Protein AF-A0A835HLQ3-F1 (afdb_monomer)

Organism: NCBI:txid2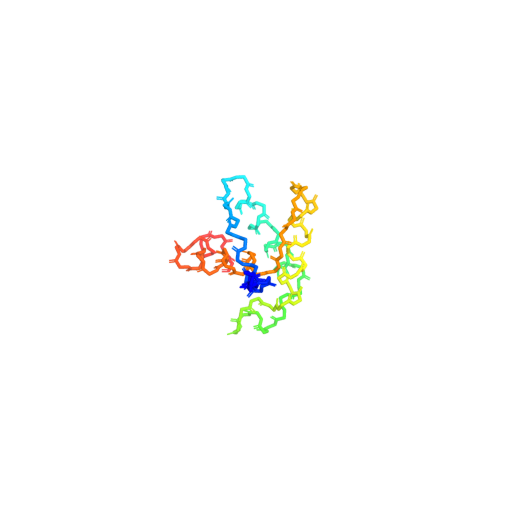61450

Mean predicted aligned error: 9.88 Å

Nearest PDB structures (foldseek):
  5no6-assembly2_I  TM=7.435E-01  e=2.700E-01  Homo sapiens
  2hzd-assembly1_A  TM=4.840E-01  e=2.399E-01  Homo sapiens

Radius of gyration: 15.48 Å; Cα contacts (8 Å, |Δi|>4): 58; chains: 1; bounding box: 44×28×43 Å

Secondary structure (DSSP, 8-state):
------------------TTHHHHHHHHHHHHHHTT---HHHHHH---HHHHHHHHHHHHHHHT----HHHHHHHHHHHHHTTHHHHTT-

Structure (mmCIF, N/CA/C/O backbone):
data_AF-A0A835HLQ3-F1
#
_entry.id   AF-A0A835HLQ3-F1
#
loop_
_atom_site.group_PDB
_atom_site.id
_atom_site.type_symbol
_atom_site.label_atom_id
_atom_site.label_alt_id
_atom_site.label_comp_id
_atom_site.label_asym_id
_atom_site.label_entity_id
_atom_site.label_seq_id
_atom_site.pdbx_PDB_ins_code
_atom_site.Cartn_x
_atom_site.Cartn_y
_atom_site.Cartn_z
_atom_site.occupancy
_atom_site.B_iso_or_equiv
_atom_site.auth_seq_id
_atom_site.auth_comp_id
_atom_site.auth_asym_id
_atom_site.auth_atom_id
_atom_site.pdbx_PDB_model_num
ATOM 1 N N . MET A 1 1 ? -29.525 -13.955 -36.132 1.00 51.31 1 MET A N 1
ATOM 2 C CA . MET A 1 1 ? -28.249 -14.611 -35.777 1.00 51.31 1 MET A CA 1
ATOM 3 C C . MET A 1 1 ? -27.114 -13.724 -36.254 1.00 51.31 1 MET A C 1
ATOM 5 O O . MET A 1 1 ? -26.978 -13.593 -37.458 1.00 51.31 1 MET A O 1
ATOM 9 N N . ALA A 1 2 ? -26.384 -13.077 -35.342 1.00 42.53 2 ALA A N 1
ATOM 10 C CA . ALA A 1 2 ? -24.988 -12.653 -35.520 1.00 42.53 2 ALA A CA 1
ATOM 11 C C . ALA A 1 2 ? -24.521 -11.921 -34.249 1.00 42.53 2 ALA A C 1
ATOM 13 O O . ALA A 1 2 ? -24.788 -10.742 -34.051 1.00 42.53 2 ALA A O 1
ATOM 14 N N . SER A 1 3 ? -23.853 -12.696 -33.395 1.00 43.50 3 SER A N 1
ATOM 15 C CA . SER A 1 3 ? -22.636 -12.317 -32.674 1.00 43.50 3 SER A CA 1
ATOM 16 C C . SER A 1 3 ? -22.691 -11.110 -31.732 1.00 43.50 3 SER A C 1
ATOM 18 O O . SER A 1 3 ? -22.254 -10.008 -32.055 1.00 43.50 3 SER A O 1
ATOM 20 N N . GLY A 1 4 ? -23.102 -11.386 -30.491 1.00 43.84 4 GLY A N 1
ATOM 21 C CA . GLY A 1 4 ? -22.691 -10.608 -29.326 1.00 43.84 4 GLY A CA 1
ATOM 22 C C . GLY A 1 4 ? -21.178 -10.716 -29.134 1.00 43.84 4 GLY A C 1
ATOM 23 O O . GLY A 1 4 ? -20.678 -11.689 -28.578 1.00 43.84 4 GLY A O 1
ATOM 24 N N . GLY A 1 5 ? -20.451 -9.714 -29.620 1.00 40.12 5 GLY A N 1
ATOM 25 C CA . GLY A 1 5 ? -19.037 -9.521 -29.327 1.00 40.12 5 GLY A CA 1
ATOM 26 C C . GLY A 1 5 ? -18.872 -8.896 -27.947 1.00 40.12 5 GLY A C 1
ATOM 27 O O . GLY A 1 5 ? -18.692 -7.686 -27.830 1.00 40.12 5 GLY A O 1
ATOM 28 N N . VAL A 1 6 ? -18.939 -9.709 -26.892 1.00 47.69 6 VAL A N 1
ATOM 29 C CA . VAL A 1 6 ? -18.412 -9.297 -25.589 1.00 47.69 6 VAL A CA 1
ATOM 30 C C . VAL A 1 6 ? -16.889 -9.331 -25.675 1.00 47.69 6 VAL A C 1
ATOM 32 O O . VAL A 1 6 ? -16.280 -10.393 -25.702 1.00 47.69 6 VAL A O 1
ATOM 35 N N . ASN A 1 7 ? -16.264 -8.158 -25.771 1.00 41.47 7 ASN A N 1
ATOM 36 C CA . ASN A 1 7 ? -14.825 -8.005 -25.571 1.00 41.47 7 ASN A CA 1
ATOM 37 C C . ASN A 1 7 ? -14.495 -8.299 -24.096 1.00 41.47 7 ASN A C 1
ATOM 39 O O . ASN A 1 7 ? -14.924 -7.522 -23.239 1.00 41.47 7 ASN A O 1
ATOM 43 N N . PRO A 1 8 ? -13.703 -9.329 -23.747 1.00 47.81 8 PRO A N 1
ATOM 44 C CA . PRO A 1 8 ? -13.229 -9.516 -22.386 1.00 47.81 8 PRO A CA 1
ATOM 45 C C . PRO A 1 8 ? -11.849 -8.862 -22.249 1.00 47.81 8 PRO A C 1
ATOM 47 O O . PRO A 1 8 ? -10.848 -9.544 -22.062 1.00 47.81 8 PRO A O 1
ATOM 50 N N . MET A 1 9 ? -11.752 -7.537 -22.401 1.00 50.03 9 MET A N 1
ATOM 51 C CA . MET A 1 9 ? -10.469 -6.855 -22.179 1.00 50.03 9 MET A CA 1
ATOM 52 C C . MET A 1 9 ? -10.626 -5.396 -21.755 1.00 50.03 9 MET A C 1
ATOM 54 O O . MET A 1 9 ? -10.366 -4.451 -22.488 1.00 50.03 9 MET A O 1
ATOM 58 N N . SER A 1 10 ? -11.075 -5.212 -20.519 1.00 43.19 10 SER A N 1
ATOM 59 C CA . SER A 1 10 ? -10.781 -4.023 -19.712 1.00 43.19 10 SER A CA 1
ATOM 60 C C . SER A 1 10 ? -11.100 -4.361 -18.260 1.00 43.19 10 SER A C 1
ATOM 62 O O . SER A 1 10 ? -12.163 -4.051 -17.733 1.00 43.19 10 SER A O 1
ATOM 64 N N . GLY A 1 11 ? -10.165 -5.067 -17.620 1.00 40.25 11 GLY A N 1
ATOM 65 C CA . GLY A 1 11 ? -10.207 -5.450 -16.208 1.00 40.25 11 GLY A CA 1
ATOM 66 C C . GLY A 1 11 ? -10.069 -4.262 -15.253 1.00 40.25 11 GLY A C 1
ATOM 67 O O . GLY A 1 11 ? -9.248 -4.299 -14.346 1.00 40.25 11 GLY A O 1
ATOM 68 N N . ASN A 1 12 ? -10.877 -3.217 -15.428 1.00 48.34 12 ASN A N 1
ATOM 69 C CA . ASN A 1 12 ? -11.133 -2.216 -14.400 1.00 48.34 12 ASN A CA 1
ATOM 70 C C . ASN A 1 12 ? -12.158 -2.795 -13.424 1.00 48.34 12 ASN A C 1
ATOM 72 O O . ASN A 1 12 ? -13.304 -2.349 -13.352 1.00 48.34 12 ASN A O 1
ATOM 76 N N . SER A 1 13 ? -11.748 -3.810 -12.666 1.00 52.06 13 SER A N 1
ATOM 77 C CA . SER A 1 13 ? -12.496 -4.172 -11.471 1.00 52.06 13 SER A CA 1
ATOM 78 C C . SER A 1 13 ? -12.332 -2.999 -10.506 1.00 52.06 13 SER A C 1
ATOM 80 O O . SER A 1 13 ? -11.264 -2.808 -9.923 1.00 52.06 13 SER A O 1
ATOM 82 N N . ARG A 1 14 ? -13.341 -2.118 -10.437 1.00 63.59 14 ARG A N 1
ATOM 83 C CA . ARG A 1 14 ? -13.377 -0.979 -9.512 1.00 63.59 14 ARG A CA 1
ATOM 84 C C . ARG A 1 14 ? -13.446 -1.536 -8.095 1.00 63.59 14 ARG A C 1
ATOM 86 O O . ARG A 1 14 ? -14.525 -1.719 -7.547 1.00 63.59 14 ARG A O 1
ATOM 93 N N . VAL A 1 15 ? -12.287 -1.852 -7.529 1.00 75.94 15 VAL A N 1
ATOM 94 C CA . VAL A 1 15 ? -12.180 -2.247 -6.128 1.00 75.94 15 VAL A CA 1
ATOM 95 C C . VAL A 1 15 ? -12.619 -1.067 -5.280 1.00 75.94 15 VAL A C 1
ATOM 97 O O . VAL A 1 15 ? -12.001 -0.001 -5.318 1.00 75.94 15 VAL A O 1
ATOM 100 N N . THR A 1 16 ? -13.687 -1.268 -4.519 1.00 82.56 16 THR A N 1
ATOM 101 C CA . THR A 1 16 ? -14.117 -0.326 -3.491 1.00 82.56 16 THR A CA 1
ATOM 102 C C . THR A 1 16 ? -13.200 -0.492 -2.288 1.00 82.56 16 THR A C 1
ATOM 104 O O . THR A 1 16 ? -13.315 -1.460 -1.538 1.00 82.56 16 THR A O 1
ATOM 107 N N . TRP A 1 17 ? -12.263 0.439 -2.128 1.00 82.06 17 TRP A N 1
ATOM 108 C CA . TRP A 1 17 ? -11.401 0.507 -0.953 1.00 82.06 17 TRP A CA 1
ATOM 109 C C . TRP A 1 17 ? -12.229 0.965 0.242 1.00 82.06 17 TRP A C 1
ATOM 111 O O . TRP A 1 17 ? -12.920 1.978 0.159 1.00 82.06 17 TRP A O 1
ATOM 121 N N . ASN A 1 18 ? -12.186 0.201 1.328 1.00 82.38 18 ASN A N 1
ATOM 122 C CA . ASN A 1 18 ? -12.867 0.542 2.572 1.00 82.38 18 ASN A CA 1
ATOM 123 C C . ASN A 1 18 ? -11.855 0.955 3.653 1.00 82.38 18 ASN A C 1
ATOM 125 O O . ASN A 1 18 ? -10.648 0.749 3.502 1.00 82.38 18 ASN A O 1
ATOM 129 N N . ALA A 1 19 ? -12.370 1.492 4.760 1.00 81.88 19 ALA A N 1
ATOM 130 C CA . ALA A 1 19 ? -11.568 2.000 5.872 1.00 81.88 19 ALA A CA 1
ATOM 131 C C . ALA A 1 19 ? -10.659 0.946 6.537 1.00 81.88 19 ALA A C 1
ATOM 133 O O . ALA A 1 19 ? -9.695 1.316 7.195 1.00 81.88 19 ALA A O 1
ATOM 134 N N . ASN A 1 20 ? -10.916 -0.353 6.347 1.00 85.62 20 ASN A N 1
ATOM 135 C CA . ASN A 1 20 ? -10.061 -1.422 6.873 1.00 85.62 20 ASN A CA 1
ATOM 136 C C . ASN A 1 20 ? -8.920 -1.780 5.905 1.00 85.62 20 ASN A C 1
ATOM 138 O O . ASN A 1 20 ? -7.882 -2.277 6.329 1.00 85.62 20 ASN A O 1
ATOM 142 N N . MET A 1 21 ? -9.096 -1.535 4.603 1.00 87.56 21 MET A N 1
ATOM 143 C CA . MET A 1 21 ? -8.103 -1.857 3.572 1.00 87.56 21 MET A CA 1
ATOM 144 C C . MET A 1 21 ? -6.995 -0.809 3.475 1.00 87.56 21 MET A C 1
ATOM 146 O O . MET A 1 21 ? -5.849 -1.150 3.191 1.00 87.56 21 MET A O 1
ATOM 150 N N . GLU A 1 22 ? -7.338 0.466 3.663 1.00 86.44 22 GLU A N 1
ATOM 151 C CA . GLU A 1 22 ? -6.391 1.579 3.524 1.00 86.44 22 GLU A CA 1
ATOM 152 C C . GLU A 1 22 ? -5.236 1.524 4.534 1.00 86.44 22 GLU A C 1
ATOM 154 O O . GLU A 1 22 ? -4.093 1.644 4.090 1.00 86.44 22 GLU A O 1
ATOM 159 N N . PRO A 1 23 ? -5.466 1.261 5.837 1.00 89.56 23 PRO A N 1
ATOM 160 C CA . PRO A 1 23 ? -4.378 1.112 6.800 1.00 89.56 23 PRO A CA 1
ATOM 161 C C . PRO A 1 23 ? -3.421 -0.024 6.430 1.00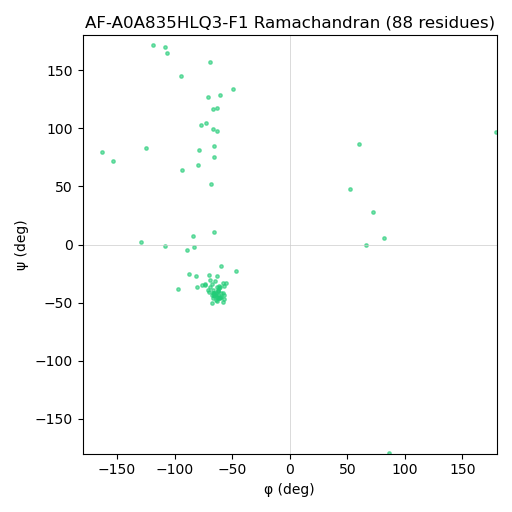 89.56 23 PRO A C 1
ATOM 163 O O . PRO A 1 23 ? -2.210 0.156 6.482 1.00 89.56 23 PRO A O 1
ATOM 166 N N . ILE A 1 24 ? -3.954 -1.163 5.975 1.00 90.81 24 ILE A N 1
ATOM 167 C CA . ILE A 1 24 ? -3.148 -2.323 5.563 1.00 90.81 24 ILE A CA 1
ATOM 168 C C . ILE A 1 24 ? -2.331 -2.002 4.311 1.00 9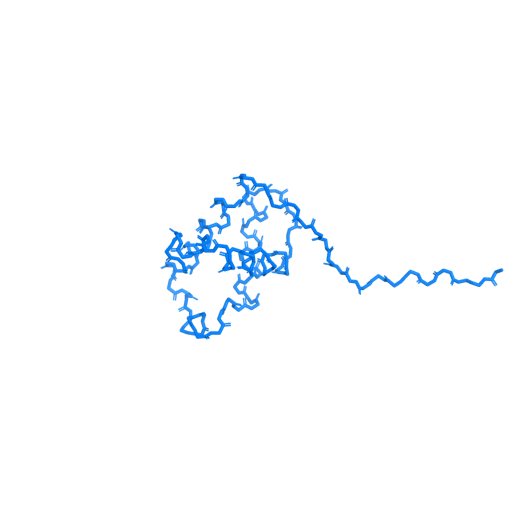0.81 24 ILE A C 1
ATOM 170 O O . ILE A 1 24 ? -1.171 -2.393 4.210 1.00 90.81 24 ILE A O 1
ATOM 174 N N . LEU A 1 25 ? -2.902 -1.267 3.352 1.00 88.12 25 LEU A N 1
ATOM 175 C CA . LEU A 1 25 ? -2.150 -0.787 2.195 1.00 88.12 25 LEU A CA 1
ATOM 176 C C . LEU A 1 25 ? -0.993 0.122 2.634 1.00 88.12 25 LEU A C 1
ATOM 178 O O . LEU A 1 25 ? 0.119 -0.066 2.153 1.00 88.12 25 LEU A O 1
ATOM 182 N N . ILE A 1 26 ? -1.228 1.072 3.543 1.00 87.06 26 ILE A N 1
ATOM 183 C CA . ILE A 1 26 ? -0.186 1.974 4.062 1.00 87.06 26 ILE A CA 1
ATOM 184 C C . ILE A 1 26 ? 0.915 1.189 4.779 1.00 87.06 26 ILE A C 1
ATOM 186 O O . ILE A 1 26 ? 2.093 1.413 4.511 1.00 87.06 26 ILE A O 1
ATOM 190 N N . GLU A 1 27 ? 0.544 0.239 5.633 1.00 89.62 27 GLU A N 1
ATOM 191 C CA . GLU A 1 27 ? 1.482 -0.620 6.355 1.00 89.62 27 GLU A CA 1
ATOM 192 C C . GLU A 1 27 ? 2.387 -1.396 5.388 1.00 89.62 27 GLU A C 1
ATOM 194 O O . GLU A 1 27 ? 3.610 -1.317 5.482 1.00 89.62 27 GLU A O 1
ATOM 199 N N . VAL A 1 28 ? 1.805 -2.052 4.378 1.00 88.62 28 VAL A N 1
ATOM 200 C CA . VAL A 1 28 ? 2.565 -2.799 3.362 1.00 88.62 28 VAL A CA 1
ATOM 201 C C . VAL A 1 28 ? 3.469 -1.874 2.535 1.00 88.62 28 VAL A C 1
ATOM 203 O O . VAL A 1 28 ? 4.586 -2.253 2.181 1.00 88.62 28 VAL A O 1
ATOM 206 N N . LEU A 1 29 ? 3.029 -0.648 2.229 1.00 85.38 29 LEU A N 1
ATOM 207 C CA . LEU A 1 29 ? 3.868 0.344 1.543 1.00 85.38 29 LEU A CA 1
ATOM 208 C C . LEU A 1 29 ? 5.057 0.774 2.408 1.00 85.38 29 LEU A C 1
ATOM 210 O O . LEU A 1 29 ? 6.165 0.902 1.888 1.00 85.38 29 LEU A O 1
ATOM 214 N N . LEU A 1 30 ? 4.846 0.982 3.709 1.00 82.75 30 LEU A N 1
ATOM 215 C CA . LEU A 1 30 ? 5.902 1.328 4.660 1.00 82.75 30 LEU A CA 1
ATOM 216 C C . LEU A 1 30 ? 6.887 0.171 4.845 1.00 82.75 30 LEU A C 1
ATOM 218 O O . LEU A 1 30 ? 8.095 0.396 4.836 1.00 82.75 30 LEU A O 1
ATOM 222 N N . GLU A 1 31 ? 6.412 -1.069 4.941 1.00 85.38 31 GLU A N 1
ATOM 223 C CA . GLU A 1 31 ? 7.261 -2.265 4.999 1.00 85.38 31 GLU A CA 1
ATOM 224 C C . GLU A 1 31 ? 8.128 -2.410 3.740 1.00 85.38 31 GLU A C 1
ATOM 226 O O . GLU A 1 31 ? 9.338 -2.637 3.829 1.00 85.38 31 GLU A O 1
ATOM 231 N N . GLU A 1 32 ? 7.545 -2.223 2.553 1.00 79.38 32 GLU A N 1
ATOM 232 C CA . GLU A 1 32 ? 8.295 -2.260 1.293 1.00 79.38 32 GLU A CA 1
ATOM 233 C C . GLU A 1 32 ? 9.275 -1.079 1.172 1.00 79.38 32 GLU A C 1
ATOM 235 O O . GLU A 1 32 ? 10.377 -1.244 0.638 1.00 79.38 32 GLU A O 1
ATOM 240 N N . ALA A 1 33 ? 8.919 0.099 1.699 1.00 74.94 33 ALA A N 1
ATOM 241 C CA . ALA A 1 33 ? 9.784 1.278 1.724 1.00 74.94 33 ALA A CA 1
ATOM 242 C C . ALA A 1 33 ? 10.960 1.140 2.710 1.00 74.94 33 ALA A C 1
ATOM 244 O O . ALA A 1 33 ? 12.071 1.565 2.390 1.00 74.94 33 ALA A O 1
ATOM 245 N N . THR A 1 34 ? 10.731 0.538 3.879 1.00 74.00 34 THR A N 1
ATOM 246 C CA . THR A 1 34 ? 11.730 0.337 4.948 1.00 74.00 34 THR A CA 1
ATOM 247 C C . THR A 1 34 ? 12.636 -0.863 4.696 1.00 74.00 34 THR A C 1
ATOM 249 O O . THR A 1 34 ? 13.802 -0.832 5.080 1.00 74.00 34 THR A O 1
ATOM 252 N N . SER A 1 35 ? 12.171 -1.877 3.958 1.00 68.62 35 SER A N 1
ATOM 253 C CA . SER A 1 35 ? 12.952 -3.071 3.588 1.00 68.62 35 SER A CA 1
ATOM 254 C C . SER A 1 35 ? 14.148 -2.795 2.654 1.00 68.62 35 SER A C 1
ATOM 256 O O . SER A 1 35 ? 14.692 -3.728 2.064 1.00 68.62 35 SER A O 1
ATOM 258 N N . GLY A 1 36 ? 14.535 -1.533 2.424 1.00 54.44 36 GLY A N 1
ATOM 259 C CA . GLY A 1 36 ? 15.675 -1.148 1.578 1.00 54.44 36 GLY A CA 1
ATOM 260 C C . GLY A 1 36 ? 15.503 -1.463 0.085 1.00 54.44 36 GLY A C 1
ATOM 261 O O . GLY A 1 36 ? 16.363 -1.136 -0.725 1.00 54.44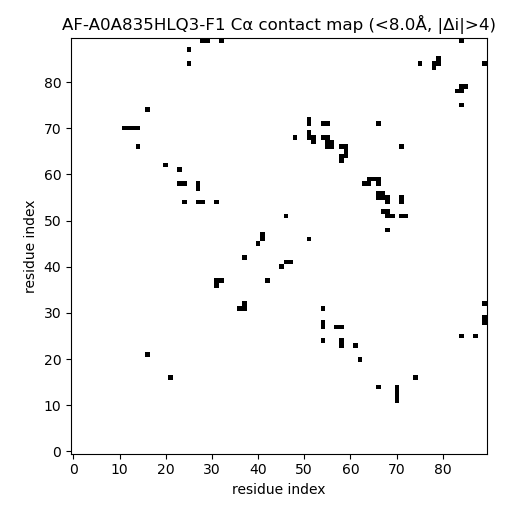 36 GLY A O 1
ATOM 262 N N . ARG A 1 37 ? 14.369 -2.058 -0.308 1.00 58.03 37 ARG A N 1
ATOM 263 C CA . ARG A 1 37 ? 13.981 -2.352 -1.699 1.00 58.03 37 ARG A CA 1
ATOM 264 C C . ARG A 1 37 ? 13.328 -1.164 -2.397 1.00 58.03 37 ARG A C 1
ATOM 266 O O . ARG A 1 37 ? 12.897 -1.280 -3.549 1.00 58.03 37 ARG A O 1
ATOM 273 N N . ARG A 1 38 ? 13.323 -0.004 -1.734 1.00 55.00 38 ARG A N 1
ATOM 274 C CA . ARG A 1 38 ? 13.119 1.305 -2.347 1.00 55.00 38 ARG A CA 1
ATOM 275 C C . ARG A 1 38 ? 14.312 1.578 -3.264 1.00 55.00 38 ARG A C 1
ATOM 277 O O . ARG A 1 38 ? 15.209 2.341 -2.931 1.00 55.00 38 ARG A O 1
ATOM 284 N N . ASN A 1 39 ? 14.344 0.917 -4.426 1.00 50.91 39 ASN A N 1
ATOM 285 C CA . ASN A 1 39 ? 15.243 1.317 -5.500 1.00 50.91 39 ASN A CA 1
ATOM 286 C C . ASN A 1 39 ? 15.050 2.823 -5.677 1.00 50.91 39 ASN A C 1
ATOM 288 O O . ASN A 1 39 ? 13.910 3.287 -5.730 1.00 50.91 39 ASN A O 1
ATOM 292 N N . SER A 1 40 ? 16.141 3.576 -5.776 1.00 43.75 40 SER A N 1
ATOM 293 C CA . SER A 1 40 ? 16.160 5.023 -6.045 1.00 43.75 40 SER A CA 1
ATOM 294 C C . SER A 1 40 ? 15.229 5.435 -7.201 1.00 43.75 40 SER A C 1
ATOM 296 O O . SER A 1 40 ? 14.715 6.548 -7.236 1.00 43.75 40 SER A O 1
ATOM 298 N N . TYR A 1 41 ? 14.904 4.491 -8.087 1.00 42.28 41 TYR A N 1
ATOM 299 C CA . TYR A 1 41 ? 13.878 4.591 -9.122 1.00 42.28 41 TYR A CA 1
ATOM 300 C C . TYR A 1 41 ? 12.446 4.889 -8.620 1.00 42.28 41 TYR A C 1
ATOM 302 O O . TYR A 1 41 ? 11.706 5.582 -9.313 1.00 42.28 41 TYR A O 1
ATOM 310 N N . ILE A 1 42 ? 12.045 4.414 -7.430 1.00 51.66 42 ILE A N 1
ATOM 311 C CA . ILE A 1 42 ? 10.718 4.675 -6.833 1.00 51.66 42 ILE A CA 1
ATOM 312 C C . ILE A 1 42 ? 10.583 6.139 -6.406 1.00 51.66 42 ILE A C 1
ATOM 314 O O . ILE A 1 42 ? 9.515 6.723 -6.576 1.00 51.66 42 ILE A O 1
ATOM 318 N N . ALA A 1 43 ? 11.667 6.744 -5.912 1.00 45.72 43 ALA A N 1
ATOM 319 C CA . ALA A 1 43 ? 11.689 8.153 -5.525 1.00 45.72 43 ALA A CA 1
ATOM 320 C C . ALA A 1 43 ? 11.616 9.101 -6.738 1.00 45.72 43 ALA A C 1
ATOM 322 O O . ALA A 1 43 ? 11.117 10.213 -6.609 1.00 45.72 43 ALA A O 1
ATOM 323 N N . ILE A 1 44 ? 12.070 8.651 -7.916 1.00 41.75 44 ILE A N 1
ATOM 324 C CA . ILE A 1 44 ? 12.130 9.477 -9.132 1.00 41.75 44 ILE A CA 1
ATOM 325 C C . ILE A 1 44 ? 10.903 9.254 -10.040 1.00 41.75 44 ILE A C 1
ATOM 327 O O . ILE A 1 44 ? 10.379 10.214 -10.593 1.00 41.75 44 ILE A O 1
ATOM 331 N N . ASN A 1 45 ? 10.396 8.015 -10.163 1.00 52.78 45 ASN A N 1
ATOM 332 C CA . ASN A 1 45 ? 9.358 7.639 -11.143 1.00 52.78 45 ASN A CA 1
ATOM 333 C C . ASN A 1 45 ? 8.138 6.890 -10.552 1.00 52.78 45 ASN A C 1
ATOM 335 O O . ASN A 1 45 ? 7.229 6.507 -11.294 1.00 52.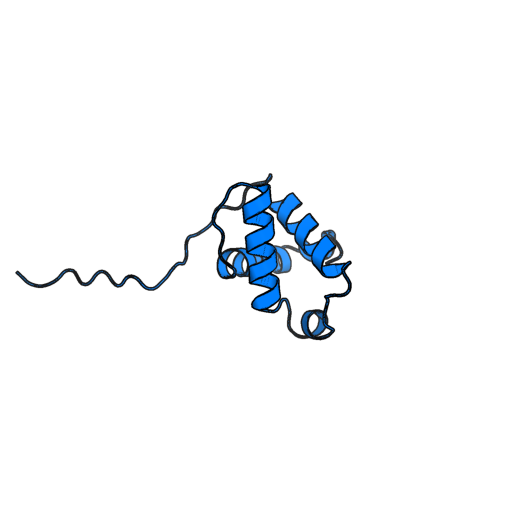78 45 ASN A O 1
ATOM 339 N N . GLY A 1 46 ? 8.082 6.685 -9.230 1.00 68.94 46 GLY A N 1
ATOM 340 C CA . GLY A 1 46 ? 7.008 5.951 -8.546 1.00 68.94 46 GLY A CA 1
ATOM 341 C C . GLY A 1 46 ? 7.201 4.427 -8.482 1.00 68.94 46 GLY A C 1
ATOM 342 O O . GLY A 1 46 ? 8.199 3.873 -8.937 1.00 68.94 46 GLY A O 1
ATOM 343 N N . TRP A 1 47 ? 6.235 3.726 -7.878 1.00 74.44 47 TRP A N 1
ATOM 344 C CA . TRP A 1 47 ? 6.286 2.275 -7.642 1.00 74.44 47 TRP A CA 1
ATOM 345 C C . TRP A 1 47 ? 6.401 1.460 -8.940 1.00 74.44 47 TRP A C 1
ATOM 347 O O . TRP A 1 47 ? 5.590 1.609 -9.857 1.00 74.44 47 TRP A O 1
ATOM 357 N N . THR A 1 48 ? 7.381 0.551 -9.005 1.00 78.62 48 THR A N 1
ATOM 358 C CA . THR A 1 48 ? 7.568 -0.333 -10.170 1.00 78.62 48 THR A CA 1
ATOM 359 C C . THR A 1 48 ? 6.440 -1.364 -10.281 1.00 78.62 48 THR A C 1
ATOM 361 O O . THR A 1 48 ? 5.835 -1.742 -9.278 1.00 78.62 48 THR A O 1
ATOM 364 N N . THR A 1 49 ? 6.191 -1.905 -11.479 1.00 80.81 49 THR A N 1
ATOM 365 C CA . THR A 1 49 ? 5.207 -2.991 -11.668 1.00 80.81 49 THR A CA 1
ATOM 366 C C . THR A 1 49 ? 5.515 -4.213 -10.797 1.00 80.81 49 THR A C 1
ATOM 368 O O . THR A 1 49 ? 4.595 -4.850 -10.289 1.00 80.81 49 THR A O 1
ATOM 371 N N . ALA A 1 50 ? 6.796 -4.532 -10.583 1.00 81.38 50 ALA A N 1
ATOM 372 C CA . ALA A 1 50 ? 7.199 -5.625 -9.701 1.00 81.38 50 ALA A CA 1
ATOM 373 C C . ALA A 1 50 ? 6.832 -5.335 -8.236 1.00 81.38 50 ALA A C 1
ATOM 375 O O . ALA A 1 50 ? 6.263 -6.200 -7.571 1.00 81.38 50 ALA A O 1
ATOM 376 N N . SER A 1 51 ? 7.086 -4.111 -7.762 1.00 80.88 51 SER A N 1
ATOM 377 C CA . SER A 1 51 ? 6.696 -3.669 -6.418 1.00 80.88 51 SER A CA 1
ATOM 378 C C . 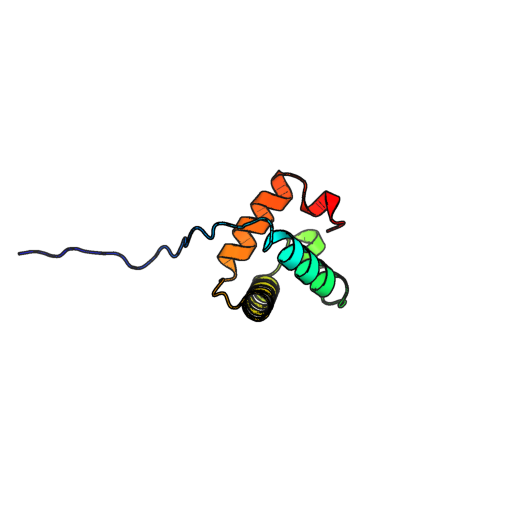SER A 1 51 ? 5.175 -3.686 -6.246 1.00 80.88 51 SER A C 1
ATOM 380 O O . SER A 1 51 ? 4.675 -4.255 -5.286 1.00 80.88 51 SER A O 1
ATOM 382 N N . LEU A 1 52 ? 4.419 -3.166 -7.219 1.00 84.88 52 LEU A N 1
ATOM 383 C CA . LEU A 1 52 ? 2.952 -3.158 -7.179 1.00 84.88 52 LEU A CA 1
ATOM 384 C C . LEU A 1 52 ? 2.352 -4.569 -7.137 1.00 84.88 52 LEU A C 1
ATOM 386 O O . LEU A 1 52 ? 1.364 -4.790 -6.443 1.00 84.88 52 LEU A O 1
ATOM 390 N N . LYS A 1 53 ? 2.943 -5.533 -7.855 1.00 87.00 53 LYS A N 1
ATOM 391 C CA . LYS A 1 53 ? 2.527 -6.942 -7.785 1.00 87.00 53 LYS A CA 1
ATOM 392 C C . LYS A 1 53 ? 2.793 -7.549 -6.409 1.00 87.00 53 LYS A C 1
ATOM 394 O O . LYS A 1 53 ? 1.944 -8.269 -5.901 1.00 87.00 53 LYS A O 1
ATOM 399 N N . ARG A 1 54 ? 3.945 -7.254 -5.799 1.00 86.75 54 ARG A N 1
ATOM 400 C CA . ARG A 1 54 ? 4.266 -7.723 -4.441 1.00 86.75 54 ARG A CA 1
ATOM 401 C C . ARG A 1 54 ? 3.315 -7.142 -3.404 1.00 86.75 54 ARG A C 1
ATOM 403 O O . ARG A 1 54 ? 2.743 -7.907 -2.640 1.00 86.75 54 ARG A O 1
ATOM 410 N N . ILE A 1 55 ? 3.079 -5.832 -3.459 1.00 88.00 55 ILE A N 1
ATOM 411 C CA . ILE A 1 55 ? 2.118 -5.142 -2.590 1.00 88.00 55 ILE A CA 1
ATOM 412 C C . ILE A 1 55 ? 0.725 -5.764 -2.743 1.00 88.00 55 ILE A C 1
ATOM 414 O O . ILE A 1 55 ? 0.095 -6.104 -1.750 1.00 88.00 55 ILE A O 1
ATOM 418 N N . ALA A 1 56 ? 0.260 -5.985 -3.978 1.00 89.50 56 ALA A N 1
ATOM 419 C CA . ALA A 1 56 ? -1.029 -6.632 -4.220 1.00 89.50 56 ALA A CA 1
ATOM 420 C C . ALA A 1 56 ? 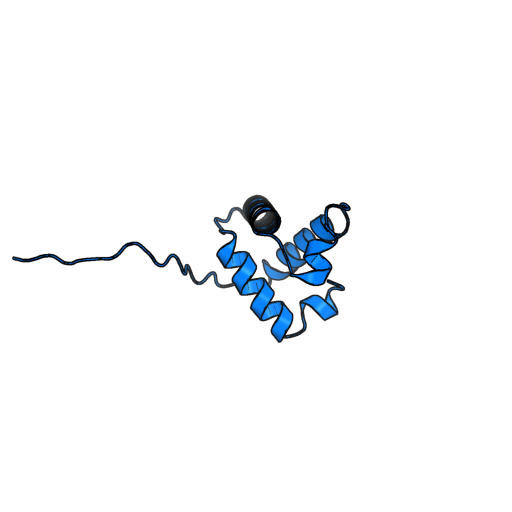-1.093 -8.045 -3.614 1.00 89.50 56 ALA A C 1
ATOM 422 O O . ALA A 1 56 ? -2.069 -8.373 -2.948 1.00 89.50 56 ALA A O 1
ATOM 423 N N . ASN A 1 57 ? -0.051 -8.863 -3.796 1.00 91.00 57 ASN A N 1
ATOM 424 C CA . ASN A 1 57 ? 0.012 -10.211 -3.227 1.00 91.00 57 ASN A CA 1
ATOM 425 C C . ASN A 1 57 ? -0.002 -10.202 -1.694 1.00 91.00 57 ASN A C 1
ATOM 427 O O . ASN A 1 57 ? -0.667 -11.038 -1.088 1.00 91.00 57 ASN A O 1
ATOM 431 N N . GLU A 1 58 ? 0.701 -9.261 -1.068 1.00 90.88 58 GLU A N 1
ATOM 432 C CA . GLU A 1 58 ? 0.749 -9.161 0.390 1.00 90.88 58 GLU A CA 1
ATOM 433 C C . GLU A 1 58 ? -0.591 -8.688 0.969 1.00 90.88 58 GLU A C 1
ATOM 435 O O . GLU A 1 58 ? -1.088 -9.270 1.931 1.00 90.88 58 GLU A O 1
ATOM 440 N N . ILE A 1 59 ? -1.251 -7.719 0.329 1.00 89.81 59 ILE A N 1
ATOM 441 C CA . ILE A 1 59 ? -2.608 -7.302 0.716 1.00 89.81 59 ILE A CA 1
ATOM 442 C C . ILE A 1 59 ? -3.595 -8.461 0.542 1.00 89.81 59 ILE A C 1
ATOM 444 O O . ILE A 1 59 ? -4.407 -8.717 1.430 1.00 89.81 59 ILE A O 1
ATOM 448 N N . ASN A 1 60 ? -3.501 -9.203 -0.565 1.00 91.38 60 ASN A N 1
ATOM 449 C CA . ASN A 1 60 ? -4.327 -10.387 -0.806 1.00 91.38 60 ASN A CA 1
ATOM 450 C C . ASN A 1 60 ? -4.157 -11.431 0.296 1.00 91.38 60 ASN A C 1
ATOM 452 O O . ASN A 1 60 ? -5.149 -11.987 0.761 1.00 91.38 60 ASN A O 1
ATOM 456 N N . ARG A 1 61 ? -2.916 -11.653 0.747 1.00 92.00 61 ARG A N 1
ATOM 457 C CA . ARG A 1 61 ? -2.590 -12.566 1.847 1.00 92.00 61 ARG A CA 1
ATOM 458 C C . ARG A 1 61 ? -3.194 -12.108 3.175 1.00 92.00 61 ARG A C 1
ATOM 460 O O . ARG A 1 61 ? -3.736 -12.936 3.897 1.00 92.00 61 ARG A O 1
ATOM 467 N N . ARG A 1 62 ? -3.121 -10.810 3.491 1.00 91.75 62 ARG A N 1
ATOM 468 C CA . ARG A 1 62 ? -3.625 -10.245 4.759 1.00 91.75 62 ARG A CA 1
ATOM 469 C C . ARG A 1 62 ? -5.149 -10.168 4.823 1.00 91.75 62 ARG A C 1
ATOM 471 O O . ARG A 1 62 ? -5.720 -10.337 5.893 1.00 91.75 62 ARG A O 1
ATOM 478 N N . LEU A 1 63 ? -5.799 -9.910 3.691 1.00 86.62 63 LEU A N 1
ATOM 479 C CA . LEU A 1 63 ? -7.238 -9.641 3.629 1.00 86.62 63 LEU A CA 1
ATOM 480 C C . LEU A 1 63 ? -8.070 -10.766 3.012 1.00 86.62 63 LEU A C 1
ATOM 482 O O . LEU A 1 63 ? -9.289 -10.637 2.935 1.00 86.62 63 LEU A O 1
ATOM 486 N N . ASN A 1 64 ? -7.435 -11.852 2.566 1.00 87.19 64 ASN A N 1
ATOM 487 C CA . ASN A 1 64 ? -8.081 -12.924 1.808 1.00 87.19 64 ASN A CA 1
ATOM 488 C C . ASN A 1 64 ? -8.859 -12.383 0.588 1.00 87.19 64 ASN A C 1
ATOM 490 O O . ASN A 1 64 ? -10.028 -12.699 0.367 1.00 87.19 64 ASN A O 1
ATOM 494 N N . MET A 1 65 ? -8.207 -11.507 -0.182 1.00 85.31 65 MET A N 1
ATOM 495 C CA . MET A 1 65 ? -8.778 -10.835 -1.356 1.00 85.31 65 MET A CA 1
ATOM 496 C C . MET A 1 65 ? -8.012 -11.184 -2.635 1.00 85.31 65 MET A C 1
ATOM 498 O O . MET A 1 65 ? -6.954 -11.806 -2.604 1.00 85.31 65 MET A O 1
ATOM 502 N N . THR A 1 66 ? -8.544 -10.769 -3.786 1.00 87.75 66 THR A N 1
ATOM 503 C CA . THR A 1 66 ? -7.883 -10.923 -5.091 1.00 87.75 66 THR A CA 1
ATOM 504 C C . THR A 1 66 ? -7.759 -9.573 -5.790 1.00 87.75 66 THR A C 1
ATOM 506 O O . THR A 1 66 ? -8.571 -9.180 -6.625 1.00 87.75 66 THR A O 1
ATOM 509 N N . LEU A 1 67 ? -6.722 -8.834 -5.415 1.00 86.25 67 LEU A N 1
ATOM 510 C CA . LEU A 1 67 ? -6.281 -7.595 -6.034 1.00 86.25 67 LEU A CA 1
ATOM 511 C C . LEU A 1 67 ? -5.192 -7.876 -7.066 1.00 86.25 67 LEU A C 1
ATOM 513 O O . LEU A 1 67 ? -4.326 -8.728 -6.867 1.00 86.25 67 LEU A O 1
ATOM 517 N N . VAL A 1 68 ? -5.204 -7.094 -8.141 1.00 88.81 68 VAL A N 1
ATOM 518 C CA . VAL A 1 68 ? -4.111 -7.030 -9.117 1.00 88.81 68 VAL A CA 1
ATOM 519 C C . VAL A 1 68 ? -3.337 -5.722 -8.961 1.00 88.81 68 VAL A C 1
ATOM 521 O O . VAL A 1 68 ? -3.816 -4.768 -8.343 1.00 88.81 68 VAL A O 1
ATOM 524 N N . SER A 1 69 ? -2.139 -5.649 -9.546 1.00 84.81 69 SER A N 1
ATOM 525 C CA . SER A 1 69 ? -1.263 -4.472 -9.454 1.00 84.81 69 SER A CA 1
ATOM 526 C C . SER A 1 69 ? -1.931 -3.168 -9.904 1.00 84.81 69 SER A C 1
ATOM 528 O O . SER A 1 69 ? -1.641 -2.116 -9.338 1.00 84.81 69 SER A O 1
ATOM 530 N N . ASP A 1 70 ? -2.842 -3.216 -10.881 1.00 85.38 70 ASP A N 1
ATOM 531 C CA . ASP A 1 70 ? -3.572 -2.033 -11.357 1.00 85.38 70 ASP A CA 1
ATOM 532 C C . ASP A 1 70 ? -4.568 -1.481 -10.331 1.00 85.38 70 ASP A C 1
ATOM 534 O O . ASP A 1 70 ? -4.761 -0.263 -10.256 1.00 85.38 70 ASP A O 1
ATOM 538 N N . ASN A 1 71 ? -5.135 -2.340 -9.478 1.00 86.94 71 ASN A N 1
ATOM 539 C CA . ASN A 1 71 ? -6.036 -1.924 -8.401 1.00 86.94 71 ASN A CA 1
ATOM 540 C C . ASN A 1 71 ? -5.257 -1.102 -7.367 1.00 86.94 71 ASN A C 1
ATOM 542 O O . ASN A 1 71 ? -5.683 -0.012 -6.982 1.00 86.94 71 ASN A O 1
ATOM 546 N N . VAL A 1 72 ? -4.074 -1.595 -6.981 1.00 86.19 72 VAL A N 1
ATOM 547 C CA . VAL A 1 72 ? -3.144 -0.899 -6.079 1.00 86.19 72 VAL A CA 1
ATOM 548 C C . VAL A 1 72 ? -2.671 0.405 -6.715 1.00 86.19 72 VAL A C 1
ATOM 550 O O . VAL A 1 72 ? -2.772 1.466 -6.106 1.00 86.19 72 VAL A O 1
ATOM 553 N N . ARG A 1 73 ? -2.232 0.368 -7.978 1.00 86.44 73 ARG A N 1
ATOM 554 C CA . ARG A 1 73 ? -1.774 1.559 -8.708 1.00 86.44 73 ARG A CA 1
ATOM 555 C C . ARG A 1 73 ? -2.835 2.654 -8.763 1.00 86.44 73 ARG A C 1
ATOM 557 O O . ARG A 1 73 ? -2.515 3.828 -8.581 1.00 86.44 73 ARG A O 1
ATOM 564 N N . SER A 1 74 ? -4.082 2.279 -9.029 1.00 86.44 74 SER A N 1
ATOM 565 C CA . SER A 1 74 ? -5.202 3.218 -9.088 1.00 86.44 74 SER A CA 1
ATOM 566 C C . SER A 1 74 ? -5.457 3.863 -7.728 1.00 86.44 74 SER A C 1
ATOM 568 O O . SER A 1 74 ? -5.632 5.078 -7.661 1.00 86.44 74 SER A O 1
ATOM 570 N N . LYS A 1 75 ? -5.387 3.087 -6.640 1.00 87.06 75 LYS A N 1
ATOM 571 C CA . LYS A 1 75 ? -5.532 3.618 -5.281 1.00 87.06 75 LYS A CA 1
ATOM 572 C C . LYS A 1 75 ? -4.399 4.558 -4.894 1.00 87.06 75 LYS A C 1
ATOM 574 O O . LYS A 1 75 ? -4.673 5.643 -4.398 1.00 87.06 75 LYS A O 1
ATOM 579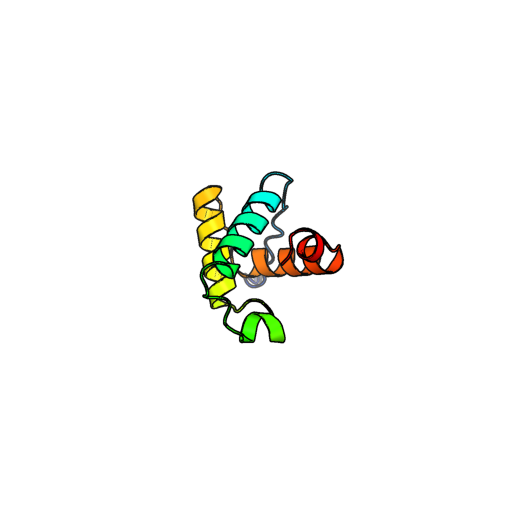 N N . LEU A 1 76 ? -3.153 4.208 -5.207 1.00 84.88 76 LEU A N 1
ATOM 580 C CA . LEU A 1 76 ? -1.998 5.071 -4.940 1.00 84.88 76 LEU A CA 1
ATOM 581 C C . LEU A 1 76 ? -2.092 6.419 -5.663 1.00 84.88 76 LEU A C 1
ATOM 583 O O . LEU A 1 76 ? -1.719 7.441 -5.101 1.00 84.88 76 LEU A O 1
ATOM 587 N N . LYS A 1 77 ? -2.625 6.453 -6.893 1.00 83.44 77 LYS A N 1
ATOM 588 C CA . LYS A 1 77 ? -2.880 7.720 -7.602 1.00 83.44 77 LYS A CA 1
ATOM 589 C C . LYS A 1 77 ? -3.897 8.599 -6.872 1.00 83.44 77 LYS A C 1
ATOM 591 O O . LYS A 1 77 ? -3.727 9.814 -6.855 1.00 83.44 77 LYS A O 1
ATOM 596 N N . ILE A 1 78 ? -4.939 7.995 -6.300 1.00 86.12 78 ILE A N 1
ATOM 597 C CA . ILE A 1 78 ? -5.950 8.708 -5.509 1.00 86.12 78 ILE A CA 1
ATOM 598 C C . ILE A 1 78 ? -5.314 9.226 -4.214 1.00 86.12 78 ILE A C 1
ATOM 600 O O . ILE A 1 78 ? -5.352 10.428 -3.983 1.00 86.12 78 ILE A O 1
ATOM 604 N N . MET A 1 79 ? -4.618 8.356 -3.474 1.00 84.19 79 MET A N 1
ATOM 605 C CA . MET A 1 79 ? -3.954 8.694 -2.206 1.00 84.19 79 MET A CA 1
ATOM 606 C C . MET A 1 79 ? -2.838 9.743 -2.351 1.00 84.19 79 MET A C 1
ATOM 608 O O . MET A 1 79 ? -2.517 10.470 -1.419 1.00 84.19 79 MET A O 1
ATOM 612 N N . LYS A 1 80 ? -2.208 9.824 -3.529 1.00 82.44 80 LYS A N 1
ATOM 613 C CA . LYS A 1 80 ? -1.260 10.898 -3.852 1.00 82.44 80 LYS A CA 1
ATOM 614 C C . LYS A 1 80 ? -1.972 12.228 -4.109 1.00 82.44 80 LYS A C 1
ATOM 616 O O . LYS A 1 80 ? -1.429 13.286 -3.832 1.00 82.44 80 LYS A O 1
ATOM 621 N N . LYS A 1 81 ? -3.165 12.186 -4.704 1.00 82.44 81 LYS A N 1
ATOM 622 C CA . LYS A 1 81 ? -3.942 13.387 -5.031 1.00 82.44 81 LYS A CA 1
ATOM 623 C C . LYS A 1 81 ? -4.607 13.989 -3.791 1.00 82.44 81 LYS A C 1
ATOM 625 O O . LYS A 1 81 ? -4.750 15.204 -3.730 1.00 82.44 81 LYS A O 1
ATOM 630 N N . ASP A 1 82 ? -5.042 13.150 -2.858 1.00 82.25 82 ASP A N 1
ATOM 631 C CA . ASP A 1 82 ? -5.705 13.572 -1.618 1.00 82.25 82 ASP A CA 1
ATOM 632 C C . ASP A 1 82 ? -4.732 13.838 -0.450 1.00 82.25 82 ASP A C 1
ATOM 634 O O . ASP A 1 82 ? -5.161 14.329 0.590 1.00 82.25 82 ASP A O 1
ATOM 638 N N . GLY A 1 83 ? -3.430 13.575 -0.633 1.00 78.56 83 GLY A N 1
ATOM 639 C CA . GLY A 1 83 ? -2.380 13.825 0.360 1.00 78.56 83 GLY A CA 1
ATOM 640 C C . GLY A 1 83 ? -2.236 12.737 1.428 1.00 78.56 83 GLY A C 1
ATOM 641 O O . GLY A 1 83 ? -1.435 12.891 2.347 1.00 78.56 83 GLY A O 1
ATOM 642 N N . THR A 1 84 ? -2.966 11.622 1.319 1.00 8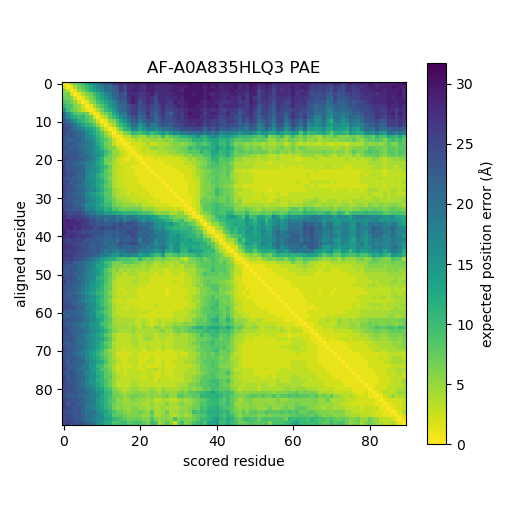1.12 84 THR A N 1
ATOM 643 C CA . THR A 1 84 ? -2.887 10.506 2.277 1.00 81.12 84 THR A CA 1
ATOM 644 C C . THR A 1 84 ? -1.485 9.892 2.328 1.00 81.12 84 THR A C 1
ATOM 646 O O . THR A 1 84 ? -1.030 9.485 3.395 1.00 81.12 84 THR A O 1
ATOM 649 N N . LEU A 1 85 ? -0.776 9.820 1.193 1.00 77.75 85 LEU A N 1
ATOM 650 C CA . LEU A 1 85 ? 0.606 9.310 1.171 1.00 77.75 85 LEU A CA 1
ATOM 651 C C . LEU A 1 85 ? 1.568 10.249 1.906 1.00 77.75 85 LEU A C 1
ATOM 653 O O . LEU A 1 85 ? 2.354 9.783 2.728 1.00 77.75 85 LEU A O 1
ATOM 657 N N . ASP A 1 86 ? 1.443 11.558 1.684 1.00 76.38 86 ASP A N 1
ATOM 658 C CA . ASP A 1 86 ? 2.253 12.570 2.363 1.00 76.38 86 ASP A CA 1
ATOM 659 C C . ASP A 1 86 ? 2.010 12.558 3.883 1.00 76.38 86 ASP A C 1
ATOM 661 O O . ASP A 1 86 ? 2.957 12.624 4.666 1.00 76.38 86 ASP A O 1
ATOM 665 N N . GLN A 1 87 ? 0.754 12.385 4.315 1.00 74.75 87 GLN A N 1
ATOM 666 C CA . GLN A 1 87 ? 0.396 12.218 5.732 1.00 74.75 87 GLN A CA 1
ATOM 667 C C . GLN A 1 87 ? 0.966 10.934 6.350 1.00 74.75 87 GLN A C 1
ATOM 669 O O . GLN A 1 87 ? 1.274 10.910 7.540 1.00 74.75 87 GLN A O 1
ATOM 674 N N . ALA A 1 88 ? 1.121 9.876 5.551 1.00 70.94 88 ALA A N 1
ATOM 675 C CA . ALA A 1 88 ? 1.701 8.604 5.972 1.00 70.94 88 ALA A CA 1
ATOM 676 C C . ALA A 1 88 ? 3.244 8.585 5.938 1.00 70.94 88 ALA A C 1
ATOM 678 O O . ALA A 1 88 ? 3.844 7.576 6.306 1.00 70.94 88 ALA A O 1
ATOM 679 N N . GLY A 1 89 ? 3.893 9.672 5.500 1.00 70.56 89 GLY A N 1
ATOM 680 C CA . GLY A 1 89 ? 5.351 9.750 5.364 1.00 70.56 89 GLY A CA 1
ATOM 681 C C . GLY A 1 89 ? 5.914 8.941 4.187 1.00 70.56 89 GLY A C 1
ATOM 682 O O . GLY A 1 89 ? 7.055 8.472 4.258 1.00 70.56 89 GLY A O 1
ATOM 683 N N . LEU A 1 90 ? 5.115 8.742 3.128 1.00 66.50 90 LEU A N 1
ATOM 684 C CA . LEU A 1 90 ? 5.443 7.925 1.950 1.00 66.50 90 LEU A CA 1
ATOM 685 C C . LEU A 1 90 ? 5.775 8.736 0.698 1.00 66.50 90 LEU A C 1
ATOM 687 O O . LEU A 1 90 ? 5.009 9.651 0.340 1.00 66.50 90 LEU A O 1
#

Sequence (90 aa):
MASGGVNPMSGNSRVTWNANMEPILIEVLLEEATSGRRNSYIAINGWTTASLKRIANEINRRLNMTLVSDNVRSKLKIMKKDGTLDQAGL

Foldseek 3Di:
DDDDPPDPPDPPPVDDDDPVLVVLLLVLVVVCVVVPVPDVCCVVPNDDLVRLQVSQVVSCVVPVDHDHSVNSVVVVVVCVVVCVNVVSVD

Solvent-accessible surface area (backbone atoms only — not comparable to full-atom values): 5619 Å² total; per-residue (Å²): 142,84,80,88,78,79,78,93,78,75,89,75,68,82,75,83,81,46,86,75,50,53,58,55,52,52,51,51,51,49,52,48,52,68,66,68,67,52,48,73,58,38,82,77,75,42,81,46,74,69,55,33,40,50,52,21,51,52,50,18,68,76,66,78,52,90,59,50,36,67,53,51,52,55,49,51,54,48,33,60,73,74,41,55,33,62,75,70,76,98

pLDDT: mean 73.96, std 16.77, range [40.12, 92.0]

InterPro domains:
  IPR024752 Myb/SANT-like domain [PF12776] (16-82)